Protein AF-A0A3A4VF21-F1 (afdb_monomer_lite)

Radius of gyration: 21.78 Å; chains: 1; bounding box: 36×57×65 Å

Sequence (143 aa):
MTIEDFKKLEIRIGRVVSAQKVENADKLLKLEVDFGPAKQDSEDESAKETPPRWPAESQDSSDGGGICANENNSRIIRQILSGIAQFYNPEDLIGKEFPFVVNLEPRIIRGLESQGMILAVNEGGKAVLLSPEKDVQEGSAIG

pLDDT: mean 82.76, std 21.87, range [31.73, 98.38]

Foldseek 3Di:
DDPVVVVVFWKFKWAFAFWDDDPPQQQKIKTKTWQFFDDPPPPDDPPPDDDDDDDDDDDDDDDDDDDDPPPPRDTDIFIAMDRQNVPDPRVVRHGFMFMKGQPDDWDQDPNDTHRIGTDFDQDPNHTHTDGDPDDDHRNDTDD

Structure (mmCIF, N/CA/C/O backbone):
data_AF-A0A3A4VF21-F1
#
_entry.id   AF-A0A3A4VF21-F1
#
loop_
_atom_site.group_PDB
_atom_site.id
_atom_site.type_symbol
_atom_site.label_atom_id
_atom_site.label_alt_id
_atom_site.label_comp_id
_atom_site.la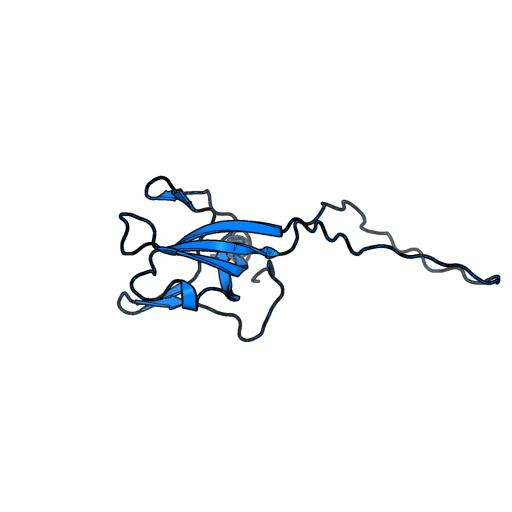bel_asym_id
_atom_site.label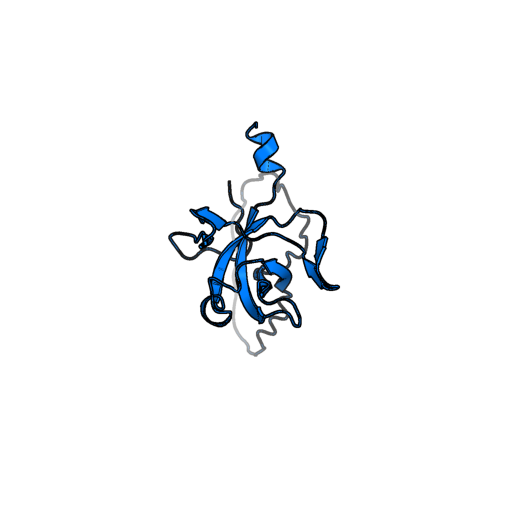_entity_id
_atom_site.label_seq_id
_atom_site.pdbx_PDB_ins_code
_atom_site.Cartn_x
_atom_site.Cartn_y
_atom_site.Cartn_z
_atom_site.occupancy
_atom_site.B_iso_or_equiv
_atom_site.auth_seq_id
_atom_site.auth_comp_id
_atom_site.auth_asym_id
_atom_site.auth_atom_id
_atom_site.pdbx_PDB_model_num
ATOM 1 N N . MET A 1 1 ? 18.142 16.344 -4.882 1.00 73.44 1 MET A N 1
ATOM 2 C CA . MET A 1 1 ? 17.740 14.973 -5.247 1.00 73.44 1 MET A CA 1
ATOM 3 C C . MET A 1 1 ? 18.018 14.810 -6.724 1.00 73.44 1 MET A C 1
ATOM 5 O O . MET A 1 1 ? 17.530 15.632 -7.495 1.00 73.44 1 MET A O 1
ATOM 9 N N . THR A 1 2 ? 18.855 13.853 -7.109 1.00 93.44 2 THR A N 1
ATOM 10 C CA . THR A 1 2 ? 19.072 13.522 -8.525 1.00 93.44 2 THR A CA 1
ATOM 11 C C . THR A 1 2 ? 18.094 12.428 -8.963 1.00 93.44 2 THR A C 1
ATOM 13 O O . THR A 1 2 ? 17.464 11.776 -8.129 1.00 93.44 2 THR A O 1
ATOM 16 N N . ILE A 1 3 ? 17.971 12.200 -10.273 1.00 90.69 3 ILE A N 1
ATOM 17 C CA . ILE A 1 3 ? 17.203 11.060 -10.806 1.00 90.69 3 ILE A CA 1
ATOM 18 C C . ILE A 1 3 ? 17.781 9.735 -10.283 1.00 90.69 3 ILE A C 1
ATOM 20 O O . ILE A 1 3 ? 17.040 8.797 -10.007 1.00 90.69 3 ILE A O 1
ATOM 24 N N . GLU A 1 4 ? 19.098 9.659 -10.095 1.00 90.38 4 GLU A N 1
ATOM 25 C CA . GLU A 1 4 ? 19.757 8.479 -9.530 1.00 90.38 4 GLU A CA 1
ATOM 26 C C . GLU A 1 4 ? 19.361 8.239 -8.072 1.00 90.38 4 GLU A C 1
ATOM 28 O O . GLU A 1 4 ? 19.141 7.096 -7.684 1.00 90.38 4 GLU A O 1
ATOM 33 N N . ASP A 1 5 ? 19.213 9.298 -7.273 1.00 91.62 5 ASP A N 1
ATOM 34 C CA . ASP A 1 5 ? 18.729 9.167 -5.897 1.00 91.62 5 ASP A CA 1
ATOM 35 C C . ASP A 1 5 ? 17.277 8.684 -5.845 1.00 91.62 5 ASP A C 1
ATOM 37 O O . ASP A 1 5 ? 16.936 7.886 -4.977 1.00 91.62 5 ASP A O 1
ATOM 41 N N . PHE A 1 6 ? 16.434 9.120 -6.787 1.00 91.56 6 PHE A N 1
ATOM 42 C CA . PHE A 1 6 ? 15.061 8.624 -6.899 1.00 91.56 6 PHE A CA 1
ATOM 43 C C . PHE A 1 6 ? 15.025 7.131 -7.249 1.00 91.56 6 PHE A C 1
ATOM 45 O O . PHE A 1 6 ? 14.303 6.377 -6.607 1.00 91.56 6 PHE A O 1
ATOM 52 N N . LYS A 1 7 ? 15.870 6.682 -8.186 1.00 89.00 7 LYS A N 1
ATOM 53 C CA . LYS A 1 7 ? 15.969 5.265 -8.582 1.00 89.00 7 LYS A CA 1
ATOM 54 C C . LYS A 1 7 ? 16.422 4.332 -7.457 1.00 89.00 7 LYS A C 1
ATOM 56 O O . LYS A 1 7 ? 16.154 3.138 -7.527 1.00 89.00 7 LYS A O 1
ATOM 61 N N . LYS A 1 8 ? 17.110 4.847 -6.431 1.00 92.00 8 LYS A N 1
ATOM 62 C CA . LYS A 1 8 ? 17.463 4.060 -5.237 1.00 92.00 8 LYS A CA 1
ATOM 63 C C . LYS A 1 8 ? 16.244 3.721 -4.385 1.00 92.00 8 LYS A C 1
ATOM 65 O O . LYS A 1 8 ? 16.345 2.820 -3.564 1.00 92.00 8 LYS A O 1
ATOM 70 N N . LEU A 1 9 ? 15.126 4.432 -4.525 1.00 93.44 9 LEU A N 1
ATOM 71 C CA . LEU A 1 9 ? 13.864 4.048 -3.904 1.00 93.44 9 LEU A CA 1
ATOM 72 C C . LEU A 1 9 ? 13.133 3.100 -4.850 1.00 93.44 9 LEU A C 1
ATOM 74 O O . LEU A 1 9 ? 12.745 3.477 -5.952 1.00 93.44 9 LEU A O 1
ATOM 78 N N . GLU A 1 10 ? 12.911 1.868 -4.407 1.00 94.81 10 GLU A N 1
ATOM 79 C CA . GLU A 1 10 ? 12.069 0.943 -5.151 1.00 94.81 10 GLU A CA 1
ATOM 80 C C . GLU A 1 10 ? 10.615 1.226 -4.809 1.00 94.81 10 GLU A C 1
ATOM 82 O O . GLU A 1 10 ? 10.125 0.828 -3.749 1.00 94.81 10 GLU A O 1
ATOM 87 N N . ILE A 1 11 ? 9.930 1.919 -5.713 1.00 97.00 11 ILE A N 1
ATOM 88 C CA . ILE A 1 11 ? 8.498 2.172 -5.608 1.00 97.00 11 ILE A CA 1
ATOM 89 C C . ILE A 1 11 ? 7.776 1.258 -6.596 1.00 97.00 11 ILE A C 1
ATOM 91 O O . ILE A 1 11 ? 8.078 1.264 -7.792 1.00 97.00 11 ILE A O 1
ATOM 95 N N . ARG A 1 12 ? 6.831 0.460 -6.096 1.00 97.00 12 ARG A N 1
ATOM 96 C CA . ARG A 1 12 ? 6.055 -0.499 -6.891 1.00 97.00 12 ARG A CA 1
ATOM 97 C C . ARG A 1 12 ? 4.567 -0.366 -6.626 1.00 97.00 12 ARG A C 1
ATOM 99 O O . ARG A 1 12 ? 4.164 -0.065 -5.503 1.00 97.00 12 ARG A O 1
ATOM 106 N N . ILE A 1 13 ? 3.755 -0.631 -7.643 1.00 98.06 13 ILE A N 1
ATOM 107 C CA . ILE A 1 13 ? 2.312 -0.786 -7.466 1.00 98.06 13 ILE A CA 1
ATOM 108 C C . ILE A 1 13 ? 2.035 -2.157 -6.855 1.00 98.06 13 ILE A C 1
ATOM 110 O O . ILE A 1 13 ? 2.565 -3.165 -7.318 1.00 98.06 13 ILE A O 1
ATOM 114 N N . GLY A 1 14 ? 1.233 -2.190 -5.798 1.00 97.75 14 GLY A N 1
ATOM 115 C CA . GLY A 1 14 ? 0.787 -3.421 -5.155 1.00 97.75 14 GLY A CA 1
ATOM 116 C C . GLY A 1 14 ? -0.724 -3.427 -4.983 1.00 97.75 14 GLY A C 1
ATOM 117 O O . GLY A 1 14 ? -1.337 -2.370 -4.804 1.00 97.75 14 GLY A O 1
ATOM 118 N N . ARG A 1 15 ? -1.318 -4.617 -5.018 1.00 98.12 15 ARG A N 1
ATOM 119 C CA . ARG A 1 15 ? -2.749 -4.819 -4.783 1.00 98.12 15 ARG A CA 1
ATOM 120 C C . ARG A 1 15 ? -2.978 -5.294 -3.357 1.00 98.12 15 ARG A C 1
ATOM 122 O O . ARG A 1 15 ? -2.351 -6.248 -2.906 1.00 98.12 15 ARG A O 1
ATOM 129 N N . VAL A 1 16 ? -3.877 -4.648 -2.625 1.00 98.25 16 VAL A N 1
ATOM 130 C CA . VAL A 1 16 ? -4.204 -5.069 -1.254 1.00 98.25 16 VAL A CA 1
ATOM 131 C C . VAL A 1 16 ? -5.083 -6.316 -1.310 1.00 98.25 16 VAL A C 1
ATOM 133 O O . VAL A 1 16 ? -6.185 -6.271 -1.851 1.00 98.25 16 VAL A O 1
ATOM 136 N N . VAL A 1 17 ? -4.622 -7.424 -0.732 1.00 98.12 17 VAL A N 1
ATOM 137 C CA . VAL A 1 17 ? -5.381 -8.688 -0.678 1.00 98.12 17 VAL A CA 1
ATOM 138 C C . VAL A 1 17 ? -6.083 -8.893 0.662 1.00 98.12 17 VAL A C 1
ATOM 140 O O . VAL A 1 17 ? -7.125 -9.538 0.721 1.00 98.12 17 VAL A O 1
ATOM 143 N N . SER A 1 18 ? -5.553 -8.302 1.733 1.00 98.00 18 SER A N 1
ATOM 144 C CA . SER A 1 18 ? -6.153 -8.326 3.067 1.00 98.00 18 SER A CA 1
ATOM 145 C C . SER A 1 18 ? -5.858 -7.018 3.790 1.00 98.00 18 SER A C 1
ATOM 147 O O . SER A 1 18 ? -4.770 -6.454 3.664 1.00 98.00 18 SER A O 1
ATOM 149 N N . ALA A 1 19 ? -6.831 -6.529 4.552 1.00 98.12 19 ALA A N 1
ATOM 150 C CA . ALA A 1 19 ? -6.688 -5.337 5.369 1.00 98.12 19 ALA A CA 1
ATOM 151 C C . ALA A 1 19 ? -7.424 -5.533 6.695 1.00 98.12 19 ALA A C 1
ATOM 153 O O . ALA A 1 19 ? -8.586 -5.941 6.719 1.00 98.12 19 ALA A O 1
ATOM 154 N N . GLN A 1 20 ? -6.758 -5.232 7.809 1.00 97.56 20 GLN A N 1
ATOM 155 C CA . GLN A 1 20 ? -7.300 -5.412 9.157 1.00 97.56 20 GLN A CA 1
ATOM 156 C C . GLN A 1 20 ? -6.853 -4.273 10.075 1.00 97.56 20 GLN A C 1
ATOM 158 O O . GLN A 1 20 ? -5.752 -3.741 9.931 1.00 97.56 20 GLN A O 1
ATOM 163 N N . LYS A 1 21 ? -7.691 -3.886 11.042 1.00 96.94 21 LYS A N 1
ATOM 164 C CA . LYS A 1 21 ? -7.268 -2.971 12.113 1.00 96.94 21 LYS A CA 1
ATOM 165 C C . LYS A 1 21 ? -6.333 -3.713 13.062 1.00 96.94 21 LYS A C 1
ATOM 167 O O . LYS A 1 21 ? -6.580 -4.870 13.387 1.00 96.94 21 LYS A O 1
ATOM 172 N N . VAL A 1 22 ? -5.268 -3.053 13.503 1.00 94.81 22 VAL A N 1
ATOM 173 C CA . VAL A 1 22 ? -4.332 -3.649 14.462 1.00 94.81 22 VAL A CA 1
ATOM 174 C C . VAL A 1 22 ? -4.891 -3.521 15.875 1.00 94.81 22 VAL A C 1
ATOM 176 O O . VAL A 1 22 ? -5.295 -2.437 16.303 1.00 94.81 22 VAL A O 1
ATOM 179 N N . GLU A 1 23 ? -4.885 -4.626 16.619 1.00 90.25 23 GLU A N 1
ATOM 180 C CA . GLU A 1 23 ? -5.307 -4.638 18.017 1.00 90.25 23 GLU A CA 1
ATOM 181 C C . GLU A 1 23 ? -4.456 -3.670 18.849 1.00 90.25 23 GLU A C 1
ATOM 183 O O . GLU A 1 23 ? -3.232 -3.601 18.716 1.00 90.25 23 GLU A O 1
ATOM 188 N N . ASN A 1 24 ? -5.106 -2.909 19.730 1.00 87.56 24 ASN A N 1
ATOM 189 C CA . ASN A 1 24 ? -4.465 -1.904 20.583 1.00 87.56 24 ASN A CA 1
ATOM 190 C C . ASN A 1 24 ? -3.804 -0.728 19.825 1.00 87.56 24 ASN A C 1
ATOM 192 O O . ASN A 1 24 ? -2.982 -0.015 20.411 1.00 87.56 24 ASN A O 1
ATOM 196 N N . ALA A 1 25 ? -4.127 -0.503 18.545 1.00 92.94 25 ALA A N 1
ATOM 197 C CA . ALA A 1 25 ? -3.630 0.630 17.763 1.00 92.94 25 ALA A CA 1
ATOM 198 C C . ALA A 1 25 ? -4.706 1.202 16.819 1.00 92.94 25 ALA A C 1
ATOM 200 O O . ALA A 1 25 ? -4.727 0.910 15.626 1.00 92.94 25 ALA A O 1
ATOM 201 N N . ASP A 1 26 ? -5.543 2.108 17.334 1.00 91.06 26 ASP A N 1
ATOM 202 C CA . ASP A 1 26 ? -6.748 2.626 16.649 1.00 91.06 26 ASP A CA 1
ATOM 203 C C . ASP A 1 26 ? -6.492 3.313 15.298 1.00 91.06 26 ASP A C 1
ATOM 205 O O . ASP A 1 26 ? -7.396 3.453 14.477 1.00 91.06 26 ASP A O 1
ATOM 209 N N . LYS A 1 27 ? -5.255 3.765 15.067 1.00 94.69 27 LYS A N 1
ATOM 210 C CA . LYS A 1 27 ? -4.846 4.477 13.848 1.00 94.69 27 LYS A CA 1
ATOM 211 C C . LYS A 1 27 ? -4.163 3.577 12.821 1.00 94.69 27 LYS A C 1
ATOM 213 O O . LYS A 1 27 ? -3.888 4.049 11.720 1.00 94.69 27 LYS A O 1
ATOM 218 N N . LEU A 1 28 ? -3.866 2.324 13.159 1.00 96.62 28 LEU A N 1
ATOM 219 C CA . LEU A 1 28 ? -3.008 1.456 12.361 1.00 96.62 28 LEU A CA 1
ATOM 220 C C . LEU A 1 28 ? -3.823 0.377 11.638 1.00 96.62 28 LEU A C 1
ATOM 222 O O . LEU A 1 28 ? -4.580 -0.373 12.255 1.00 96.62 28 LEU A O 1
ATOM 226 N N . LEU A 1 29 ? -3.630 0.286 10.326 1.00 97.56 29 LEU A N 1
ATOM 227 C CA . LEU A 1 29 ? -4.064 -0.844 9.515 1.00 97.56 29 LEU A CA 1
ATOM 228 C C . LEU A 1 29 ? -2.879 -1.761 9.242 1.00 97.56 29 LEU A C 1
ATOM 230 O O . LEU A 1 29 ? -1.788 -1.286 8.927 1.00 97.56 29 LEU A O 1
ATOM 234 N N . LYS A 1 30 ? -3.122 -3.065 9.324 1.00 98.06 30 LYS A N 1
ATOM 235 C CA . LYS A 1 30 ? -2.271 -4.116 8.783 1.00 98.06 30 LYS A CA 1
ATOM 236 C C . LYS A 1 30 ? -2.796 -4.481 7.402 1.00 98.06 30 LYS A C 1
ATOM 238 O O . LYS A 1 30 ? -3.946 -4.892 7.274 1.00 98.06 30 LYS A O 1
ATOM 243 N N . LEU A 1 31 ? -1.950 -4.316 6.396 1.00 98.38 31 LEU A N 1
ATOM 244 C CA . LEU A 1 31 ? -2.222 -4.654 5.007 1.00 98.38 31 LEU A CA 1
ATOM 245 C C . LEU A 1 31 ? -1.358 -5.848 4.607 1.00 98.38 31 LEU A C 1
ATOM 247 O O . LEU A 1 31 ? -0.173 -5.889 4.941 1.00 98.38 31 LEU A O 1
ATOM 251 N N . GLU A 1 32 ? -1.937 -6.779 3.864 1.00 98.19 32 GLU A N 1
ATOM 252 C CA . GLU A 1 32 ? -1.197 -7.756 3.069 1.00 98.19 32 GLU A CA 1
ATOM 253 C C . GLU A 1 32 ? -1.321 -7.339 1.609 1.00 98.19 32 GLU A C 1
ATOM 255 O O . GLU A 1 32 ? -2.430 -7.145 1.099 1.00 98.19 32 GLU A O 1
ATOM 260 N N . VAL A 1 33 ? -0.178 -7.131 0.964 1.00 98.38 33 VAL A N 1
ATOM 261 C CA . VAL A 1 33 ? -0.100 -6.534 -0.370 1.00 98.38 33 VAL A CA 1
ATOM 262 C C . VAL A 1 33 ? 0.599 -7.493 -1.317 1.00 98.38 33 VAL A C 1
ATOM 264 O O . VAL A 1 33 ? 1.709 -7.940 -1.027 1.00 98.38 33 VAL A O 1
ATOM 267 N N . ASP A 1 34 ? -0.059 -7.782 -2.434 1.00 97.50 34 ASP A N 1
ATOM 268 C CA . ASP A 1 34 ? 0.432 -8.600 -3.535 1.00 97.50 34 ASP A CA 1
ATOM 269 C C . ASP A 1 34 ? 1.209 -7.737 -4.534 1.00 97.50 34 ASP A C 1
ATOM 271 O O . ASP A 1 34 ? 0.702 -6.737 -5.051 1.00 97.50 34 ASP A O 1
ATOM 275 N N . PHE A 1 35 ? 2.455 -8.130 -4.785 1.00 96.50 35 PHE A N 1
ATOM 276 C CA . PHE A 1 35 ? 3.349 -7.525 -5.773 1.00 96.50 35 PHE A CA 1
ATOM 277 C C . PHE A 1 35 ? 3.576 -8.435 -6.987 1.00 96.50 35 PHE A C 1
ATOM 279 O O . PHE A 1 35 ? 4.566 -8.274 -7.703 1.00 96.50 35 PHE A O 1
ATOM 286 N N . GLY A 1 36 ? 2.670 -9.383 -7.218 1.00 94.31 36 GLY A N 1
ATOM 287 C CA . GLY A 1 36 ? 2.676 -10.273 -8.365 1.00 94.31 36 GLY A CA 1
ATOM 288 C C . GLY A 1 36 ? 3.465 -11.564 -8.123 1.00 94.31 36 GLY A C 1
ATOM 289 O O . GLY A 1 36 ? 3.844 -11.885 -6.991 1.00 94.31 36 GLY A O 1
ATOM 290 N N . PRO A 1 37 ? 3.697 -12.352 -9.185 1.00 91.75 37 PRO A N 1
ATOM 291 C CA . PRO A 1 37 ? 4.421 -13.613 -9.085 1.00 91.75 37 PRO A CA 1
ATOM 292 C C . PRO A 1 37 ? 5.869 -13.393 -8.640 1.00 91.75 37 PRO A C 1
ATOM 294 O O . PRO A 1 37 ? 6.546 -12.469 -9.103 1.00 91.75 37 PRO A O 1
ATOM 297 N N . ALA A 1 38 ? 6.367 -14.271 -7.769 1.00 82.88 38 ALA A N 1
ATOM 298 C CA . ALA A 1 38 ? 7.790 -14.361 -7.498 1.00 82.88 38 ALA A CA 1
ATOM 299 C C . ALA A 1 38 ? 8.480 -14.765 -8.800 1.00 82.88 38 ALA A C 1
ATOM 301 O O . ALA A 1 38 ? 8.248 -15.857 -9.317 1.00 82.88 38 ALA A O 1
ATOM 302 N N . LYS A 1 39 ? 9.298 -13.869 -9.362 1.00 71.19 39 LYS A N 1
ATOM 303 C CA . LYS A 1 39 ? 10.173 -14.240 -10.470 1.00 71.19 39 LYS A CA 1
ATOM 304 C C . LYS A 1 39 ? 11.030 -15.407 -9.975 1.00 71.19 39 LYS A C 1
ATOM 306 O O . LYS A 1 39 ? 11.786 -15.242 -9.024 1.00 71.19 39 LYS A O 1
ATOM 311 N N . GLN A 1 40 ? 10.879 -16.586 -10.579 1.00 51.41 40 GLN A N 1
ATOM 312 C CA . GLN A 1 40 ? 12.001 -17.513 -10.636 1.00 51.41 40 GLN A CA 1
ATOM 313 C C . GLN A 1 40 ? 13.080 -16.738 -11.377 1.00 51.41 40 GLN A C 1
ATOM 315 O O . GLN A 1 40 ? 12.830 -16.295 -12.499 1.00 51.41 40 GLN A O 1
ATOM 320 N N . ASP A 1 41 ? 14.200 -16.471 -10.714 1.00 51.50 41 ASP A N 1
ATOM 321 C CA . ASP A 1 41 ? 15.356 -15.844 -11.335 1.00 51.50 41 ASP A CA 1
ATOM 322 C C . ASP A 1 41 ? 15.831 -16.756 -12.472 1.00 51.50 41 ASP A C 1
ATOM 324 O O . ASP A 1 41 ? 16.661 -17.641 -12.290 1.00 51.50 41 ASP A O 1
ATOM 328 N N . SER A 1 42 ? 15.248 -16.585 -13.657 1.00 43.41 42 SER A N 1
ATOM 329 C CA . SER A 1 42 ? 15.862 -17.004 -14.900 1.00 43.41 42 SER A CA 1
ATOM 330 C C . SER A 1 42 ? 16.980 -16.001 -15.162 1.00 43.41 42 SER A C 1
ATOM 332 O O . SER A 1 42 ? 16.784 -14.965 -15.803 1.00 43.41 42 SER A O 1
ATOM 334 N N . GLU A 1 43 ? 18.147 -16.280 -14.592 1.00 53.66 43 GLU A N 1
ATOM 335 C CA . GLU A 1 43 ? 19.385 -16.025 -15.316 1.00 53.66 43 GLU A CA 1
ATOM 336 C C . GLU A 1 43 ? 19.241 -16.698 -16.689 1.00 53.66 43 GLU A C 1
ATOM 338 O O . GLU A 1 43 ? 19.085 -17.910 -16.739 1.00 53.66 43 GLU A O 1
ATOM 343 N N . ASP A 1 44 ? 19.142 -15.889 -17.749 1.00 40.91 44 ASP A N 1
ATOM 344 C CA . ASP A 1 44 ? 19.423 -16.167 -19.175 1.00 40.91 44 ASP A CA 1
ATOM 345 C C . ASP A 1 44 ? 18.541 -15.230 -20.026 1.00 40.91 44 ASP A C 1
ATOM 347 O O . ASP A 1 44 ? 17.349 -15.086 -19.789 1.00 40.91 44 ASP A O 1
ATOM 351 N N . GLU A 1 45 ? 18.993 -14.505 -21.042 1.00 44.62 45 GLU A N 1
ATOM 352 C CA . GLU A 1 45 ? 20.287 -14.390 -21.694 1.00 44.62 45 GLU A CA 1
ATOM 353 C C . GLU A 1 45 ? 20.256 -13.036 -22.422 1.00 44.62 45 GLU A C 1
ATOM 355 O O . GLU A 1 45 ? 19.286 -12.701 -23.110 1.00 44.62 45 GLU A O 1
ATOM 360 N N . SER A 1 46 ? 21.348 -12.275 -22.356 1.00 38.53 46 SER A N 1
ATOM 361 C CA . SER A 1 46 ? 21.718 -11.373 -23.448 1.00 38.53 46 SER A CA 1
ATOM 362 C C . SER A 1 46 ? 22.089 -12.261 -24.639 1.00 38.53 46 SER A C 1
ATOM 364 O O . SER A 1 46 ? 23.264 -12.524 -24.900 1.00 38.53 46 SER A O 1
ATOM 366 N N . ALA A 1 47 ? 21.067 -12.821 -25.292 1.00 49.88 47 ALA A N 1
ATOM 367 C CA . ALA A 1 47 ? 21.208 -13.630 -26.484 1.00 49.88 47 ALA A CA 1
ATOM 368 C C . ALA A 1 47 ? 21.741 -12.714 -27.585 1.00 49.88 47 ALA A C 1
ATOM 370 O O . ALA A 1 47 ? 21.036 -11.872 -28.144 1.00 49.88 47 ALA A O 1
ATOM 371 N N . LYS A 1 48 ? 23.038 -12.872 -27.844 1.00 46.16 48 LYS A N 1
ATOM 372 C CA . LYS A 1 48 ? 23.728 -12.351 -29.015 1.00 46.16 48 LYS A CA 1
ATOM 373 C C . LYS A 1 48 ? 22.927 -12.719 -30.259 1.00 46.16 48 LYS A C 1
ATOM 375 O O . LYS A 1 48 ? 22.639 -13.887 -30.510 1.00 46.16 48 LYS A O 1
ATOM 380 N N . GLU A 1 49 ? 22.618 -11.704 -31.048 1.00 43.09 49 GLU A N 1
ATOM 381 C CA . GLU A 1 49 ? 22.083 -11.835 -32.393 1.00 43.09 49 GLU A CA 1
ATOM 382 C C . GLU A 1 49 ? 22.881 -12.873 -33.198 1.00 43.09 49 GLU A C 1
ATOM 384 O O . GLU A 1 49 ? 24.088 -12.736 -33.396 1.00 43.09 49 GLU A O 1
ATOM 389 N N . THR A 1 50 ? 22.207 -13.900 -33.716 1.00 37.12 50 THR A N 1
ATOM 390 C CA . THR A 1 50 ? 22.647 -14.550 -34.957 1.00 37.12 50 THR A CA 1
ATOM 391 C C . THR A 1 50 ? 21.419 -14.782 -35.852 1.00 37.12 50 THR A C 1
ATOM 393 O O . THR A 1 50 ? 20.440 -15.362 -35.382 1.00 37.12 50 THR A O 1
ATOM 396 N N . PRO A 1 51 ? 21.412 -14.294 -37.109 1.00 47.19 51 PRO A N 1
ATOM 397 C CA . PRO A 1 51 ? 20.244 -14.339 -37.997 1.00 47.19 51 PRO A CA 1
ATOM 398 C C . PRO A 1 51 ? 19.969 -15.750 -38.576 1.00 47.19 51 PRO A C 1
ATOM 400 O O . PRO A 1 51 ? 20.800 -16.651 -38.441 1.00 47.19 51 PRO A O 1
ATOM 403 N N . PRO A 1 52 ? 18.792 -15.969 -39.203 1.00 52.78 52 PRO A N 1
ATOM 404 C CA . PRO A 1 52 ? 18.109 -17.261 -39.241 1.00 52.78 52 PRO A CA 1
ATOM 405 C C . PRO A 1 52 ? 18.549 -18.153 -40.407 1.00 52.78 52 PRO A C 1
ATOM 407 O O . PRO A 1 52 ? 18.982 -17.670 -41.454 1.00 52.78 52 PRO A O 1
ATOM 410 N N . ARG A 1 53 ? 18.327 -19.469 -40.277 1.00 36.72 53 ARG A N 1
ATOM 411 C CA . ARG A 1 53 ? 18.414 -20.414 -41.401 1.00 36.72 53 ARG A CA 1
ATOM 412 C C . ARG A 1 53 ? 17.183 -21.332 -41.445 1.00 36.72 53 ARG A C 1
ATOM 414 O O . ARG A 1 53 ? 17.044 -22.241 -40.641 1.00 36.72 53 ARG A O 1
ATOM 421 N N . TRP A 1 54 ? 16.291 -21.046 -42.391 1.00 40.84 54 TRP A N 1
ATOM 422 C CA . TRP A 1 54 ? 15.198 -21.900 -42.907 1.00 40.84 54 TRP A CA 1
ATOM 423 C C . TRP A 1 54 ? 15.731 -22.771 -44.081 1.00 40.84 54 TRP A C 1
ATOM 425 O O . TRP A 1 54 ? 16.816 -22.400 -44.556 1.00 40.84 54 TRP A O 1
ATOM 435 N N . PRO A 1 55 ? 15.057 -23.812 -44.665 1.00 54.94 55 PRO A N 1
ATOM 436 C CA . PRO A 1 55 ? 13.778 -24.547 -44.398 1.00 54.94 55 PRO A CA 1
ATOM 437 C C . PRO A 1 55 ? 13.962 -26.005 -43.885 1.00 54.94 55 PRO A C 1
ATOM 439 O O . PRO A 1 55 ? 15.020 -26.577 -44.108 1.00 54.94 55 PRO A O 1
ATOM 442 N N . ALA A 1 56 ? 13.049 -26.606 -43.100 1.00 44.59 56 ALA A N 1
ATOM 443 C CA . ALA A 1 56 ? 11.753 -27.279 -43.392 1.00 44.59 56 ALA A CA 1
ATOM 444 C C . ALA A 1 56 ? 11.862 -28.813 -43.531 1.00 44.59 56 ALA A C 1
ATOM 446 O O . ALA A 1 56 ? 12.617 -29.271 -44.371 1.00 44.59 56 ALA A O 1
ATOM 447 N N . GLU A 1 57 ? 11.054 -29.569 -42.771 1.00 37.34 57 GLU A N 1
ATOM 448 C CA . GLU A 1 57 ? 10.354 -30.788 -43.219 1.00 37.34 57 GLU A CA 1
ATOM 449 C C . GLU A 1 57 ? 9.307 -31.258 -42.183 1.00 37.34 57 GLU A C 1
ATOM 451 O O . GLU A 1 57 ? 9.341 -30.891 -41.012 1.00 37.34 57 GLU A O 1
ATOM 456 N N . SER A 1 58 ? 8.316 -31.980 -42.697 1.00 49.16 58 SER A N 1
ATOM 457 C CA . SER A 1 58 ? 6.933 -32.168 -42.237 1.00 49.16 58 SER A CA 1
ATOM 458 C C . SER A 1 58 ? 6.636 -33.513 -41.555 1.00 49.16 58 SER A C 1
ATOM 460 O O . SER A 1 58 ? 7.359 -34.465 -41.816 1.00 49.16 58 SER A O 1
ATOM 462 N N . GLN A 1 59 ? 5.474 -33.577 -40.867 1.00 36.78 59 GLN A N 1
ATOM 463 C CA . GLN A 1 59 ? 4.588 -34.728 -40.514 1.00 36.78 59 GLN A CA 1
ATOM 464 C C . GLN A 1 59 ? 4.399 -34.886 -38.995 1.00 36.78 59 GLN A C 1
ATOM 466 O O . GLN A 1 59 ? 5.306 -34.570 -38.239 1.00 36.78 59 GLN A O 1
ATOM 471 N N . ASP A 1 60 ? 3.328 -35.449 -38.437 1.00 41.09 60 ASP A N 1
ATOM 472 C CA . ASP A 1 60 ? 1.897 -35.625 -38.733 1.00 41.09 60 ASP A CA 1
ATOM 473 C C . ASP A 1 60 ? 1.317 -36.260 -37.436 1.00 41.09 60 ASP A C 1
ATOM 475 O O . ASP A 1 60 ? 1.998 -37.054 -36.795 1.00 41.09 60 ASP A O 1
ATOM 479 N N . SER A 1 61 ? 0.079 -35.910 -37.081 1.00 41.62 61 SER A N 1
ATOM 480 C CA . SER A 1 61 ? -0.911 -36.704 -36.323 1.00 41.62 61 SER A CA 1
ATOM 481 C C . SER A 1 61 ? -0.712 -37.185 -34.855 1.00 41.62 61 SER A C 1
ATOM 483 O O . SER A 1 61 ? 0.127 -38.017 -34.529 1.00 41.62 61 SER A O 1
ATOM 485 N N . SER A 1 62 ? -1.747 -36.835 -34.064 1.00 41.38 62 SER A N 1
ATOM 486 C CA . SER A 1 62 ? -2.523 -37.641 -33.080 1.00 41.38 62 SER A CA 1
ATOM 487 C C . SER A 1 62 ? -2.087 -37.848 -31.612 1.00 41.38 62 SER A C 1
ATOM 489 O O . SER A 1 62 ? -0.916 -37.966 -31.284 1.00 41.38 62 SER A O 1
ATOM 491 N N . ASP A 1 63 ? -3.144 -37.951 -30.782 1.00 37.28 63 ASP A N 1
ATOM 492 C CA . ASP A 1 63 ? -3.249 -38.222 -29.332 1.00 37.28 63 ASP A CA 1
ATOM 493 C C . ASP A 1 63 ? -2.849 -37.059 -28.401 1.00 37.28 63 ASP A C 1
ATOM 495 O O . ASP A 1 63 ? -1.837 -36.406 -28.591 1.00 37.28 63 ASP A O 1
ATOM 499 N N . GLY A 1 64 ? -3.607 -36.638 -27.384 1.00 39.53 64 GLY A N 1
ATOM 500 C CA . GLY A 1 64 ? -4.576 -37.325 -26.529 1.00 39.53 64 GLY A CA 1
ATOM 501 C C . GLY A 1 64 ? -4.120 -37.140 -25.068 1.00 39.53 64 GLY A C 1
ATOM 502 O O . GLY A 1 64 ? -3.003 -37.514 -24.736 1.00 39.53 64 GLY A O 1
ATOM 503 N N . GLY A 1 65 ? -4.964 -36.569 -24.193 1.00 31.73 65 GLY A N 1
ATOM 504 C CA . GLY A 1 65 ? -4.661 -36.306 -22.766 1.00 31.73 65 GLY A CA 1
ATOM 505 C C . GLY A 1 65 ? -4.131 -34.881 -22.532 1.00 31.73 65 GLY A C 1
ATOM 506 O O . GLY A 1 65 ? -3.198 -34.448 -23.185 1.00 31.73 65 GLY A O 1
ATOM 507 N N . GLY A 1 66 ? -4.727 -34.013 -21.713 1.00 36.12 66 GLY A N 1
ATOM 508 C CA . GLY A 1 66 ? -5.211 -34.228 -20.357 1.00 36.12 66 GLY A CA 1
ATOM 509 C C . GLY A 1 66 ? -4.086 -33.899 -19.380 1.00 36.12 66 GLY A C 1
ATOM 510 O O . GLY A 1 66 ? -3.264 -34.771 -19.175 1.00 36.12 66 GLY A O 1
ATOM 511 N N . ILE A 1 67 ? -4.052 -32.679 -18.820 1.00 42.03 67 ILE A N 1
ATOM 512 C CA . ILE A 1 67 ? -3.794 -32.364 -17.397 1.00 42.03 67 ILE A CA 1
ATOM 513 C C . ILE A 1 67 ? -3.765 -30.840 -17.150 1.00 42.03 67 ILE A C 1
ATOM 515 O O . ILE A 1 67 ? -3.045 -30.092 -17.796 1.00 42.03 67 ILE A O 1
ATOM 519 N N . CYS A 1 68 ? -4.583 -30.430 -16.179 1.00 42.22 68 CYS A N 1
ATOM 520 C CA . CYS A 1 68 ? -4.241 -29.593 -15.025 1.00 42.22 68 CYS A CA 1
ATOM 521 C C . CYS A 1 68 ? -3.313 -28.381 -15.235 1.00 42.22 68 CYS A C 1
ATOM 523 O O . CYS A 1 68 ? -2.095 -28.524 -15.208 1.00 42.22 68 CYS A O 1
ATOM 525 N N . ALA A 1 69 ? -3.877 -27.169 -15.214 1.00 39.28 69 ALA A N 1
ATOM 526 C CA . ALA A 1 69 ? -3.132 -26.014 -14.715 1.00 39.28 69 ALA A CA 1
ATOM 527 C C . ALA A 1 69 ? -3.087 -26.098 -13.179 1.00 39.28 69 ALA A C 1
ATOM 529 O O . ALA A 1 69 ? -4.002 -25.671 -12.477 1.00 39.28 69 ALA A O 1
ATOM 530 N N . ASN A 1 70 ? -2.046 -26.733 -12.649 1.00 52.16 70 ASN A N 1
ATOM 531 C CA . ASN A 1 70 ? -1.638 -26.608 -11.255 1.00 52.16 70 ASN A CA 1
ATOM 532 C C . ASN A 1 70 ? -0.717 -25.387 -11.122 1.00 52.16 70 ASN A C 1
ATOM 534 O O . ASN A 1 70 ? 0.496 -25.513 -10.981 1.00 52.16 70 ASN A O 1
ATOM 538 N N . GLU A 1 71 ? -1.288 -24.185 -11.165 1.00 55.12 71 GLU A N 1
ATOM 539 C CA . GLU A 1 71 ? -0.530 -22.953 -10.935 1.00 55.12 71 GLU A CA 1
ATOM 540 C C . GLU A 1 71 ? -0.218 -22.783 -9.444 1.00 55.12 71 GLU A C 1
ATOM 542 O O . GLU A 1 71 ? -0.818 -21.978 -8.733 1.00 55.12 71 GLU A O 1
ATOM 547 N N . ASN A 1 72 ? 0.785 -23.518 -8.964 1.00 57.91 72 ASN A N 1
ATOM 548 C CA . ASN A 1 72 ? 1.542 -23.139 -7.772 1.00 57.91 72 ASN A CA 1
ATOM 549 C C . ASN A 1 72 ? 2.419 -21.921 -8.110 1.00 57.91 72 ASN A C 1
ATOM 551 O O . ASN A 1 72 ? 3.646 -21.994 -8.107 1.00 57.91 72 ASN A O 1
ATOM 555 N N . ASN A 1 73 ? 1.782 -20.802 -8.452 1.00 65.06 73 ASN A N 1
ATOM 556 C CA . ASN A 1 73 ? 2.458 -19.537 -8.676 1.00 65.06 73 ASN A CA 1
ATOM 557 C C . ASN A 1 73 ? 2.612 -18.832 -7.323 1.00 65.06 73 ASN A C 1
ATOM 559 O O . ASN A 1 73 ? 1.661 -18.245 -6.800 1.00 65.06 73 ASN A O 1
ATOM 563 N N . SER A 1 74 ? 3.792 -18.952 -6.714 1.00 83.94 74 SER A N 1
ATOM 564 C CA . SER A 1 74 ? 4.087 -18.304 -5.435 1.00 83.94 74 SER A CA 1
ATOM 565 C C . SER A 1 74 ? 4.082 -16.787 -5.627 1.00 83.94 74 SER A C 1
ATOM 567 O O . SER A 1 74 ? 4.921 -16.252 -6.347 1.00 83.94 74 SER A O 1
ATOM 569 N N . ARG A 1 75 ? 3.140 -16.078 -5.001 1.00 90.69 75 ARG A N 1
ATOM 570 C CA . ARG A 1 75 ? 3.042 -14.612 -5.089 1.00 90.69 75 ARG A CA 1
ATOM 571 C C . ARG A 1 75 ? 3.858 -13.914 -4.008 1.00 90.69 75 ARG A C 1
ATOM 573 O O . ARG A 1 75 ? 4.009 -14.436 -2.903 1.00 90.69 75 ARG A O 1
ATOM 580 N N . ILE A 1 76 ? 4.375 -12.726 -4.315 1.00 94.88 76 ILE A N 1
ATOM 581 C CA . ILE A 1 76 ? 5.127 -11.895 -3.369 1.00 94.88 76 ILE A CA 1
ATOM 582 C C . ILE A 1 76 ? 4.130 -11.105 -2.522 1.00 94.88 76 ILE A C 1
ATOM 584 O O . ILE A 1 76 ? 3.710 -10.011 -2.899 1.00 94.88 76 ILE A O 1
ATOM 588 N N . ILE A 1 77 ? 3.783 -11.653 -1.358 1.00 96.50 77 ILE A N 1
ATOM 589 C CA . ILE A 1 77 ? 2.943 -10.975 -0.368 1.00 96.50 77 ILE A CA 1
ATOM 590 C C . ILE A 1 77 ? 3.824 -10.308 0.688 1.00 96.50 77 ILE A C 1
ATOM 592 O O . ILE A 1 77 ? 4.714 -10.946 1.250 1.00 96.50 77 ILE A O 1
ATOM 596 N N . ARG A 1 78 ? 3.571 -9.030 0.986 1.00 96.75 78 ARG A N 1
ATOM 597 C CA . ARG A 1 78 ? 4.262 -8.299 2.062 1.00 96.75 78 ARG A CA 1
ATOM 598 C C . ARG A 1 78 ? 3.286 -7.727 3.074 1.00 96.75 78 ARG A C 1
ATOM 600 O O . ARG A 1 78 ? 2.232 -7.210 2.700 1.00 96.75 78 ARG A O 1
ATOM 607 N N . GLN A 1 79 ? 3.680 -7.759 4.347 1.00 97.75 79 GLN A N 1
ATOM 608 C CA . GLN A 1 79 ? 2.954 -7.083 5.421 1.00 97.75 79 GLN A CA 1
ATOM 609 C C . GLN A 1 79 ? 3.365 -5.608 5.481 1.00 97.75 79 GLN A C 1
ATOM 611 O O . GLN A 1 79 ? 4.544 -5.285 5.638 1.00 97.75 79 GLN A O 1
ATOM 616 N N . ILE A 1 80 ? 2.393 -4.702 5.394 1.00 97.88 80 ILE A N 1
ATOM 617 C CA . ILE A 1 80 ? 2.617 -3.255 5.466 1.00 97.88 80 ILE A CA 1
ATOM 618 C C . ILE A 1 80 ? 1.681 -2.660 6.510 1.00 97.88 80 ILE A C 1
ATOM 620 O O . ILE A 1 80 ? 0.468 -2.862 6.471 1.00 97.88 80 ILE A O 1
ATOM 624 N N . LEU A 1 81 ? 2.245 -1.912 7.455 1.00 97.56 81 LEU A N 1
ATOM 625 C CA . LEU A 1 81 ? 1.486 -1.229 8.494 1.00 97.56 81 LEU A CA 1
ATOM 626 C C . LEU A 1 81 ? 1.334 0.245 8.126 1.00 97.56 81 LEU A C 1
ATOM 628 O O . LEU A 1 81 ? 2.323 0.922 7.844 1.00 97.56 81 LEU A O 1
ATOM 632 N N . SER A 1 82 ? 0.104 0.757 8.145 1.00 96.50 82 SER A N 1
ATOM 633 C CA . SER A 1 82 ? -0.181 2.133 7.733 1.00 96.50 82 SER A CA 1
ATOM 634 C C . SER A 1 82 ? -1.082 2.872 8.715 1.00 96.50 82 SER A C 1
ATOM 636 O O . SER A 1 82 ? -2.116 2.363 9.145 1.00 96.50 82 SER A O 1
ATOM 638 N N . GLY A 1 83 ? -0.693 4.099 9.066 1.00 96.00 83 GLY A N 1
ATOM 639 C CA . GLY A 1 83 ? -1.368 4.971 10.035 1.00 96.00 83 GLY A CA 1
ATOM 640 C C . GLY A 1 83 ? -2.646 5.642 9.514 1.00 96.00 83 GLY A C 1
ATOM 641 O O . GLY A 1 83 ? -2.868 6.819 9.791 1.00 96.00 83 GLY A O 1
ATOM 642 N N . ILE A 1 84 ? -3.446 4.937 8.713 1.00 96.31 84 ILE A N 1
ATOM 643 C CA . ILE A 1 84 ? -4.575 5.495 7.950 1.00 96.31 84 ILE A CA 1
ATOM 644 C C . ILE A 1 84 ? -5.950 4.978 8.405 1.00 96.31 84 ILE A C 1
ATOM 646 O O . ILE A 1 84 ? -6.959 5.314 7.788 1.00 96.31 84 ILE A O 1
ATOM 650 N N . ALA A 1 85 ? -6.022 4.207 9.497 1.00 96.12 85 ALA A N 1
ATOM 651 C CA . ALA A 1 85 ? -7.265 3.561 9.951 1.00 96.12 85 ALA A CA 1
ATOM 652 C C . ALA A 1 85 ? -8.375 4.546 10.361 1.00 96.12 85 ALA A C 1
ATOM 654 O O . ALA A 1 85 ? -9.546 4.184 10.409 1.00 96.12 85 ALA A O 1
ATOM 655 N N . GLN A 1 86 ? -8.007 5.795 10.660 1.00 95.44 86 GLN A N 1
ATOM 656 C CA . GLN A 1 86 ? -8.944 6.874 10.981 1.00 95.44 86 GLN A CA 1
ATOM 657 C C . GLN A 1 86 ? -9.583 7.517 9.733 1.00 95.44 86 GLN A C 1
ATOM 659 O O . GLN A 1 86 ? -10.497 8.325 9.870 1.00 95.44 86 GLN A O 1
ATOM 664 N N . PHE A 1 87 ? -9.099 7.184 8.530 1.00 96.12 87 PHE A N 1
ATOM 665 C CA . PHE A 1 87 ? -9.552 7.772 7.262 1.00 96.12 87 PHE A CA 1
ATOM 666 C C . PHE A 1 87 ? -10.163 6.760 6.293 1.00 96.12 87 PHE A C 1
ATOM 668 O O . PHE A 1 87 ? -10.939 7.159 5.429 1.00 96.12 87 PHE A O 1
ATOM 675 N N . TYR A 1 88 ? -9.813 5.480 6.427 1.00 97.25 88 TYR A N 1
ATOM 676 C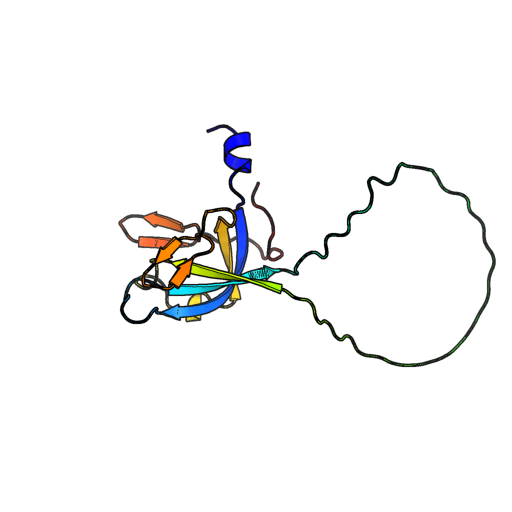 CA . TYR A 1 88 ? -10.238 4.417 5.521 1.00 97.25 88 TYR A CA 1
ATOM 677 C C . TYR A 1 88 ? -10.684 3.190 6.307 1.00 97.25 88 TYR A C 1
ATOM 679 O O . TYR A 1 88 ? -10.018 2.791 7.269 1.00 97.25 88 TYR A O 1
ATOM 687 N N . ASN A 1 89 ? -11.774 2.562 5.864 1.00 97.62 89 ASN A N 1
ATOM 688 C CA . ASN A 1 89 ? -12.128 1.240 6.356 1.00 97.62 89 ASN A CA 1
ATOM 689 C C . ASN A 1 89 ? -11.253 0.187 5.663 1.00 97.62 89 ASN A C 1
ATOM 691 O O . ASN A 1 89 ? -10.912 0.356 4.492 1.00 97.62 89 ASN A O 1
ATOM 695 N N . PRO A 1 90 ? -10.893 -0.909 6.351 1.00 97.75 90 PRO A N 1
ATOM 696 C CA . PRO A 1 90 ? -10.078 -1.960 5.747 1.00 97.75 90 PRO A CA 1
ATOM 697 C C . PRO A 1 90 ? -10.717 -2.559 4.485 1.00 97.75 90 PRO A C 1
ATOM 699 O O . PRO A 1 90 ? -10.037 -2.756 3.484 1.00 97.75 90 PRO A O 1
ATOM 702 N N . GLU A 1 91 ? -12.031 -2.782 4.511 1.00 97.88 91 GLU A N 1
ATOM 703 C CA . GLU A 1 91 ? -12.807 -3.338 3.394 1.00 97.88 91 GLU A CA 1
ATOM 704 C C . GLU A 1 91 ? -12.748 -2.484 2.122 1.00 97.88 91 GLU A C 1
ATOM 706 O O . GLU A 1 91 ? -12.697 -3.028 1.023 1.00 97.88 91 GLU A O 1
ATOM 711 N N . ASP A 1 92 ? -12.640 -1.161 2.265 1.00 97.38 92 ASP A N 1
ATOM 712 C CA . ASP A 1 92 ? -12.545 -0.239 1.133 1.00 97.38 92 ASP A CA 1
ATOM 713 C C . ASP A 1 92 ? -11.192 -0.315 0.417 1.00 97.38 92 ASP A C 1
ATOM 715 O O . ASP A 1 92 ? -11.043 0.267 -0.659 1.00 97.38 92 ASP A O 1
ATOM 719 N N . LEU A 1 93 ? -10.184 -0.950 1.021 1.00 98.00 93 LEU A N 1
ATOM 720 C CA . LEU A 1 93 ? -8.833 -1.051 0.469 1.00 98.00 93 LEU A CA 1
ATOM 721 C C . LEU A 1 93 ? -8.609 -2.363 -0.280 1.00 98.00 93 LEU A C 1
ATOM 723 O O . LEU A 1 93 ? -7.770 -2.397 -1.174 1.00 98.00 93 LEU A O 1
ATOM 727 N N . ILE A 1 94 ? -9.344 -3.422 0.064 1.00 98.12 94 ILE A N 1
ATOM 728 C CA . ILE A 1 94 ? -9.173 -4.752 -0.529 1.00 98.12 94 ILE A CA 1
ATOM 729 C C . ILE A 1 94 ? -9.478 -4.692 -2.033 1.00 98.12 94 ILE A C 1
ATOM 731 O O . ILE A 1 94 ? -10.473 -4.114 -2.465 1.00 98.12 94 ILE A O 1
ATOM 735 N N . GLY A 1 95 ? -8.594 -5.278 -2.837 1.00 97.12 95 GLY A N 1
ATOM 736 C CA . GLY A 1 95 ? -8.664 -5.292 -4.297 1.00 97.12 95 GLY A CA 1
ATOM 737 C C . GLY A 1 95 ? -8.146 -4.023 -4.977 1.00 97.12 95 GLY A C 1
ATOM 738 O O . GLY A 1 95 ? -7.975 -4.035 -6.193 1.00 97.12 95 GLY A O 1
ATOM 739 N N . LYS A 1 96 ? -7.855 -2.948 -4.232 1.00 97.56 96 LYS A N 1
ATOM 740 C CA . LYS A 1 96 ? -7.333 -1.700 -4.803 1.00 97.56 96 LYS A CA 1
ATOM 741 C C . LYS A 1 96 ? -5.814 -1.703 -4.917 1.00 97.56 96 LYS A C 1
ATOM 743 O O . LYS A 1 96 ? -5.107 -2.383 -4.169 1.00 97.56 96 LYS A O 1
ATOM 748 N N . GLU A 1 97 ? -5.340 -0.891 -5.852 1.00 97.69 97 GLU A N 1
ATOM 749 C CA . GLU A 1 97 ? -3.933 -0.724 -6.189 1.00 97.69 97 GLU A CA 1
ATOM 750 C C . GLU A 1 97 ? -3.392 0.596 -5.652 1.00 97.69 97 GLU A C 1
ATOM 752 O O . GLU A 1 97 ? -3.994 1.658 -5.832 1.00 97.69 97 GLU A O 1
ATOM 757 N N . PHE A 1 98 ? -2.227 0.525 -5.012 1.00 98.25 98 PHE A N 1
ATOM 758 C CA . PHE A 1 98 ? -1.544 1.691 -4.464 1.00 98.25 98 PHE A CA 1
ATOM 759 C C . PHE A 1 98 ? -0.033 1.597 -4.711 1.00 98.25 98 PHE A C 1
ATOM 761 O O . PHE A 1 98 ? 0.509 0.499 -4.857 1.00 98.25 98 PHE A O 1
ATOM 768 N N . PRO A 1 99 ? 0.675 2.733 -4.745 1.00 98.00 99 PRO A N 1
ATOM 769 C CA . PRO A 1 99 ? 2.129 2.766 -4.767 1.00 98.00 99 PRO A CA 1
ATOM 770 C C . PRO A 1 99 ? 2.727 2.527 -3.374 1.00 98.00 99 PRO A C 1
ATOM 772 O O . PRO A 1 99 ? 2.340 3.163 -2.389 1.00 98.00 99 PRO A O 1
ATOM 775 N N . PHE A 1 100 ? 3.728 1.651 -3.308 1.00 97.94 100 PHE A N 1
ATOM 776 C CA . PHE A 1 100 ? 4.453 1.299 -2.091 1.00 97.94 100 PHE A CA 1
ATOM 777 C C . PHE A 1 100 ? 5.960 1.407 -2.290 1.00 97.94 100 PHE A C 1
ATOM 779 O O . PHE A 1 100 ? 6.480 0.988 -3.320 1.00 97.94 100 PHE A O 1
ATOM 786 N N . VAL A 1 101 ? 6.675 1.893 -1.277 1.00 97.25 101 VAL A N 1
ATOM 787 C CA . VAL A 1 101 ? 8.135 1.756 -1.196 1.00 97.25 101 VAL A CA 1
ATOM 788 C C . VAL A 1 101 ? 8.460 0.387 -0.610 1.00 97.25 101 VAL A C 1
ATOM 790 O O . VAL A 1 101 ? 7.983 0.064 0.482 1.00 97.25 101 VAL A O 1
ATOM 793 N N . VAL A 1 102 ? 9.255 -0.412 -1.323 1.00 95.75 102 VAL A N 1
ATOM 794 C CA . VAL A 1 102 ? 9.472 -1.838 -1.013 1.00 95.75 102 VAL A CA 1
ATOM 795 C C . VAL A 1 102 ? 10.912 -2.196 -0.637 1.00 95.75 102 VAL A C 1
ATOM 797 O O . VAL A 1 102 ? 11.171 -3.333 -0.258 1.00 95.75 102 VAL A O 1
ATOM 800 N N . ASN A 1 103 ? 11.862 -1.268 -0.695 1.00 94.62 103 ASN A N 1
ATOM 801 C CA . ASN A 1 103 ? 13.258 -1.529 -0.319 1.00 94.62 103 ASN A CA 1
ATOM 802 C C . ASN A 1 103 ? 13.705 -0.786 0.950 1.00 94.62 103 ASN A C 1
ATOM 804 O O . ASN A 1 103 ? 14.899 -0.611 1.183 1.00 94.62 103 ASN A O 1
ATOM 808 N N . LEU A 1 104 ? 12.752 -0.339 1.772 1.00 92.00 104 LEU A N 1
ATOM 809 C CA . LEU A 1 104 ? 13.058 0.213 3.088 1.00 92.00 104 LEU A CA 1
ATOM 810 C C . LEU A 1 104 ? 13.396 -0.910 4.068 1.00 92.00 104 LEU A C 1
ATOM 812 O O . LEU A 1 104 ? 12.808 -1.991 4.011 1.00 92.00 104 LEU A O 1
ATOM 816 N N . GLU A 1 105 ? 14.290 -0.617 5.010 1.00 92.69 105 GLU A N 1
ATOM 817 C CA . GLU A 1 105 ? 14.535 -1.501 6.146 1.00 92.69 105 GLU A CA 1
ATOM 818 C C . GLU A 1 105 ? 13.223 -1.748 6.906 1.00 92.69 105 GLU A C 1
ATOM 820 O O . GLU A 1 105 ? 12.513 -0.780 7.226 1.00 92.69 105 GLU A O 1
ATOM 825 N N . PRO A 1 106 ? 12.884 -3.016 7.204 1.00 95.50 106 PRO A N 1
ATOM 826 C CA . PRO A 1 106 ? 11.678 -3.324 7.944 1.00 95.50 106 PRO A CA 1
ATOM 827 C C . PRO A 1 106 ? 11.635 -2.608 9.292 1.00 95.50 106 PRO A C 1
ATOM 829 O O . PRO A 1 106 ? 12.638 -2.480 9.996 1.00 95.50 106 PRO A O 1
ATOM 832 N N . ARG A 1 107 ? 10.446 -2.137 9.671 1.00 95.50 107 ARG A N 1
ATOM 833 C CA . ARG A 1 107 ? 10.236 -1.432 10.941 1.00 95.50 107 ARG A CA 1
ATOM 834 C C . ARG A 1 107 ? 9.237 -2.173 11.804 1.00 95.50 107 ARG A C 1
ATOM 836 O O . ARG A 1 107 ? 8.118 -2.432 11.372 1.00 95.50 107 ARG A O 1
ATOM 843 N N . ILE A 1 108 ? 9.622 -2.450 13.047 1.00 94.25 108 ILE A N 1
ATOM 844 C CA . ILE A 1 108 ? 8.722 -3.041 14.037 1.00 94.25 108 ILE A CA 1
ATOM 845 C C . ILE A 1 108 ? 7.857 -1.936 14.644 1.00 94.25 108 ILE A C 1
ATOM 847 O O . ILE A 1 108 ? 8.359 -0.980 15.236 1.00 94.25 108 ILE A O 1
ATOM 851 N N . ILE A 1 109 ? 6.542 -2.084 14.525 1.00 91.88 109 ILE A N 1
ATOM 852 C CA . ILE A 1 109 ? 5.541 -1.184 15.090 1.00 91.88 109 ILE A CA 1
ATOM 853 C C . ILE A 1 109 ? 4.576 -2.048 15.893 1.00 91.88 109 ILE A C 1
ATOM 855 O O . ILE A 1 109 ? 3.890 -2.901 15.339 1.00 91.88 109 ILE A O 1
ATOM 859 N N . ARG A 1 110 ? 4.518 -1.834 17.214 1.00 89.50 110 ARG A N 1
ATOM 860 C CA . ARG A 1 110 ? 3.614 -2.577 18.118 1.00 89.50 110 ARG A CA 1
ATOM 861 C C . ARG A 1 110 ? 3.793 -4.107 18.034 1.00 89.50 110 ARG A C 1
ATOM 863 O O . ARG A 1 110 ? 2.828 -4.848 18.146 1.00 89.50 110 ARG A O 1
ATOM 870 N N . GLY A 1 111 ? 5.026 -4.574 17.824 1.00 92.31 111 GLY A N 1
ATOM 871 C CA . GLY A 1 111 ? 5.345 -6.003 17.700 1.00 92.31 111 GLY A CA 1
ATOM 872 C C . GLY A 1 111 ? 5.071 -6.610 16.320 1.00 92.31 111 GLY A C 1
ATOM 873 O O . GLY A 1 111 ? 5.377 -7.778 16.110 1.00 92.31 111 GLY A O 1
ATOM 874 N N . LEU A 1 112 ? 4.548 -5.830 15.372 1.00 93.12 112 LEU A N 1
ATOM 875 C CA . LEU A 1 112 ? 4.349 -6.241 13.985 1.00 93.12 112 LEU A CA 1
ATOM 876 C C . LEU A 1 112 ? 5.415 -5.607 13.088 1.00 93.12 112 LEU A C 1
ATOM 878 O O . LEU A 1 112 ? 5.748 -4.434 13.236 1.00 93.12 112 LEU A O 1
ATOM 882 N N . GLU A 1 113 ? 5.937 -6.369 12.136 1.00 95.31 113 GLU A N 1
ATOM 883 C CA . GLU A 1 113 ? 6.933 -5.897 11.174 1.00 95.31 113 GLU A CA 1
ATOM 884 C C . GLU A 1 113 ? 6.261 -5.268 9.943 1.00 95.31 113 GLU A C 1
ATOM 886 O O . GLU A 1 113 ? 5.428 -5.896 9.293 1.00 95.31 113 GLU A O 1
ATOM 891 N N . SER A 1 114 ? 6.609 -4.027 9.604 1.00 97.00 114 SER A N 1
ATOM 892 C CA . SER A 1 114 ? 6.218 -3.395 8.340 1.00 97.00 114 SER A CA 1
ATOM 893 C C . SER A 1 114 ? 7.362 -3.495 7.340 1.00 97.00 114 SER A C 1
ATOM 895 O O . SER A 1 114 ? 8.440 -2.959 7.595 1.00 97.00 114 SER A O 1
ATOM 897 N N . GLN A 1 115 ? 7.113 -4.123 6.193 1.00 96.69 115 GLN A N 1
ATOM 898 C CA . GLN A 1 115 ? 8.099 -4.401 5.135 1.00 96.69 115 GLN A CA 1
ATOM 899 C C . GLN A 1 115 ? 7.986 -3.436 3.945 1.00 96.69 115 GLN A C 1
ATOM 901 O O . GLN A 1 115 ? 8.349 -3.755 2.809 1.00 96.69 115 GLN A O 1
ATOM 906 N N . GLY A 1 116 ? 7.419 -2.261 4.201 1.00 95.88 116 GLY A N 1
ATOM 907 C CA . GLY A 1 116 ? 7.219 -1.226 3.205 1.00 95.88 116 GLY A CA 1
ATOM 908 C C . GLY A 1 116 ? 6.420 -0.053 3.748 1.00 95.88 116 GLY A C 1
ATOM 909 O O . GLY A 1 116 ? 6.104 0.022 4.941 1.00 95.88 116 GLY A O 1
ATOM 910 N N . MET A 1 117 ? 6.101 0.869 2.847 1.00 96.69 117 MET A N 1
ATOM 911 C CA . MET A 1 117 ? 5.335 2.074 3.143 1.00 96.69 117 MET A CA 1
ATOM 912 C C . MET A 1 117 ? 4.432 2.417 1.964 1.00 96.69 117 MET A C 1
ATOM 914 O O . MET A 1 117 ? 4.918 2.545 0.846 1.00 96.69 117 MET A O 1
ATOM 918 N N . ILE A 1 118 ? 3.136 2.592 2.216 1.00 97.44 118 ILE A N 1
ATOM 919 C CA . ILE A 1 118 ? 2.195 3.117 1.220 1.00 97.44 118 ILE A CA 1
ATOM 920 C C . ILE A 1 118 ? 2.420 4.619 1.026 1.00 97.44 118 ILE A C 1
ATOM 922 O O . ILE A 1 118 ? 2.603 5.343 2.009 1.00 97.44 118 ILE A O 1
ATOM 926 N N . LEU A 1 119 ? 2.400 5.101 -0.218 1.00 97.44 119 LEU A N 1
ATOM 927 C CA . LEU A 1 119 ? 2.484 6.536 -0.485 1.00 97.44 119 LEU A CA 1
ATOM 928 C C . LEU A 1 119 ? 1.097 7.178 -0.415 1.00 97.44 119 LEU A C 1
ATOM 930 O O . LEU A 1 119 ? 0.123 6.698 -0.996 1.00 97.44 119 LEU A O 1
ATOM 934 N N . ALA A 1 120 ? 1.030 8.300 0.291 1.00 97.12 120 ALA A N 1
ATOM 935 C CA . ALA A 1 120 ? -0.176 9.086 0.470 1.00 97.12 120 ALA A CA 1
ATOM 936 C C . ALA A 1 120 ? 0.181 10.571 0.540 1.00 97.12 120 ALA A C 1
ATOM 938 O O . ALA A 1 120 ? 1.255 10.945 1.016 1.00 97.12 120 ALA A O 1
ATOM 939 N N . VAL A 1 121 ? -0.744 11.421 0.112 1.00 97.62 121 VAL A N 1
ATOM 940 C CA . VAL A 1 121 ? -0.685 12.858 0.374 1.00 97.62 121 VAL A CA 1
ATOM 941 C C . VAL A 1 121 ? -1.163 13.100 1.802 1.00 97.62 121 VAL A C 1
ATOM 943 O O . VAL A 1 121 ? -2.167 12.533 2.228 1.00 97.62 121 VAL A O 1
ATOM 946 N N . ASN A 1 122 ? -0.448 13.941 2.547 1.00 94.31 122 ASN A N 1
ATOM 947 C CA . ASN A 1 122 ? -0.915 14.451 3.831 1.00 94.31 122 ASN A CA 1
ATOM 948 C C . ASN A 1 122 ? -1.431 15.877 3.633 1.00 94.31 122 ASN A C 1
ATOM 950 O O . ASN A 1 122 ? -0.644 16.795 3.404 1.00 94.31 122 ASN A O 1
ATOM 954 N N . GLU A 1 123 ? -2.744 16.052 3.718 1.00 94.62 123 GLU A N 1
ATOM 955 C CA . GLU A 1 123 ? -3.411 17.341 3.557 1.00 94.62 123 GLU A CA 1
ATOM 956 C C . GLU A 1 123 ? -4.230 17.640 4.815 1.00 94.62 123 GLU A C 1
ATOM 958 O O . GLU A 1 123 ? -5.172 16.921 5.144 1.00 94.62 123 GLU A O 1
ATOM 963 N N . GLY A 1 124 ? -3.850 18.673 5.573 1.00 90.06 124 GLY A N 1
ATOM 964 C CA . GLY A 1 124 ? -4.592 19.069 6.777 1.00 90.06 124 GLY A CA 1
ATOM 965 C C . GLY A 1 124 ? -4.702 17.966 7.839 1.00 90.06 124 GLY A C 1
ATOM 966 O O . GLY A 1 124 ? -5.676 17.921 8.584 1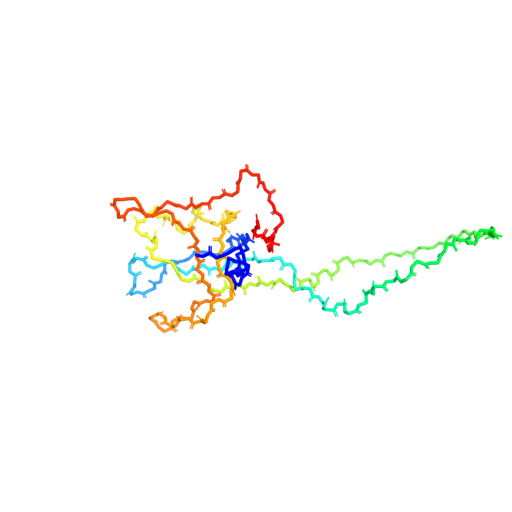.00 90.06 124 GLY A O 1
ATOM 967 N N . GLY A 1 125 ? -3.734 17.045 7.889 1.00 88.88 125 GLY A N 1
ATOM 968 C CA . GLY A 1 125 ? -3.756 15.893 8.788 1.00 88.88 125 GLY A CA 1
ATOM 969 C C . GLY A 1 125 ? -4.554 14.699 8.265 1.00 88.88 125 GLY A C 1
ATOM 970 O O . GLY A 1 125 ? -4.548 13.669 8.933 1.00 88.88 125 GLY A O 1
ATOM 971 N N . LYS A 1 126 ? -5.196 14.799 7.094 1.00 92.44 126 LYS A N 1
ATOM 972 C CA . LYS A 1 126 ? -5.869 13.696 6.400 1.00 92.44 126 LYS A CA 1
ATOM 973 C C . LYS A 1 126 ? -4.904 13.009 5.436 1.00 92.44 126 LYS A C 1
ATOM 975 O O . LYS A 1 126 ? -4.227 13.667 4.651 1.00 92.44 126 LYS A O 1
ATOM 980 N N . ALA A 1 127 ? -4.877 11.679 5.470 1.00 95.75 127 ALA A N 1
ATOM 981 C CA . ALA A 1 127 ? -4.191 10.897 4.448 1.00 95.75 127 ALA A CA 1
ATOM 982 C C . ALA A 1 127 ? -5.093 10.747 3.215 1.00 95.75 127 ALA A C 1
ATOM 984 O O . ALA A 1 127 ? -6.247 10.336 3.348 1.00 95.75 127 ALA A O 1
ATOM 985 N N . VAL A 1 128 ? -4.562 11.050 2.032 1.00 97.56 128 VAL A N 1
ATOM 986 C CA . VAL A 1 128 ? -5.207 10.820 0.734 1.00 97.56 128 VAL A CA 1
ATOM 987 C C . VAL A 1 128 ? -4.346 9.843 -0.061 1.00 97.56 128 VAL A C 1
ATOM 989 O O . VAL A 1 128 ? -3.209 10.154 -0.416 1.00 97.56 128 VAL A O 1
ATOM 992 N N . LEU A 1 129 ? -4.866 8.640 -0.297 1.00 97.50 129 LEU A N 1
ATOM 993 C CA . LEU A 1 129 ? -4.147 7.586 -1.012 1.00 97.50 129 LEU A CA 1
ATOM 994 C C . LEU A 1 129 ? -3.991 7.908 -2.503 1.00 97.50 129 LEU A C 1
ATOM 996 O O . LEU A 1 129 ? -4.911 8.419 -3.140 1.00 97.50 129 LEU A O 1
ATOM 1000 N N . LEU A 1 130 ? -2.822 7.571 -3.046 1.00 97.38 130 LEU A N 1
ATOM 1001 C CA . LEU A 1 130 ? -2.519 7.664 -4.473 1.00 97.38 130 LEU A CA 1
ATOM 1002 C C . LEU A 1 130 ? -2.923 6.365 -5.173 1.00 97.38 130 LEU A C 1
ATOM 1004 O O . LEU A 1 130 ? -2.654 5.295 -4.648 1.00 97.38 130 LEU A O 1
ATOM 1008 N N . SER A 1 131 ? -3.510 6.439 -6.362 1.00 95.75 131 SER A N 1
ATOM 1009 C CA . SER A 1 131 ? -3.856 5.259 -7.170 1.00 95.75 131 SER A CA 1
ATOM 1010 C C . SER A 1 131 ? -3.470 5.493 -8.630 1.00 95.75 131 SER A C 1
ATOM 1012 O O . SER A 1 131 ? -3.424 6.653 -9.056 1.00 95.75 131 SER A O 1
ATOM 1014 N N . PRO A 1 132 ? -3.134 4.435 -9.388 1.00 96.38 132 PRO A N 1
ATOM 1015 C CA . PRO A 1 132 ? -2.912 4.569 -10.819 1.00 96.38 132 PRO A CA 1
ATOM 1016 C C . PRO A 1 132 ? -4.230 4.939 -11.523 1.00 96.38 132 PRO A C 1
ATOM 1018 O O . PRO A 1 132 ? -5.311 4.555 -11.089 1.00 96.38 132 PRO A O 1
ATOM 1021 N N . GLU A 1 133 ? -4.151 5.699 -12.619 1.00 96.88 133 GLU A N 1
ATOM 1022 C CA . GLU A 1 133 ? -5.335 6.097 -13.407 1.00 96.88 133 GLU A CA 1
ATOM 1023 C C . GLU A 1 133 ? -5.996 4.899 -14.115 1.00 96.88 133 GLU A C 1
ATOM 1025 O O . GLU A 1 133 ? -7.178 4.931 -14.453 1.00 96.88 133 GLU A O 1
ATOM 1030 N N . LYS A 1 134 ? -5.220 3.841 -14.358 1.00 94.94 134 LYS A N 1
ATOM 1031 C CA . LYS A 1 134 ? -5.629 2.609 -15.036 1.00 94.94 134 LYS A CA 1
ATOM 1032 C C . LYS A 1 134 ? -5.103 1.417 -14.253 1.00 94.94 134 LYS A C 1
ATOM 1034 O O . LYS A 1 134 ? -4.088 1.551 -13.573 1.00 94.94 134 LYS A O 1
ATOM 1039 N N . ASP A 1 135 ? -5.740 0.268 -14.429 1.00 92.06 135 ASP A N 1
ATOM 1040 C CA . ASP A 1 135 ? -5.238 -0.991 -13.885 1.00 92.06 135 ASP A CA 1
ATOM 1041 C C . ASP A 1 135 ? -3.843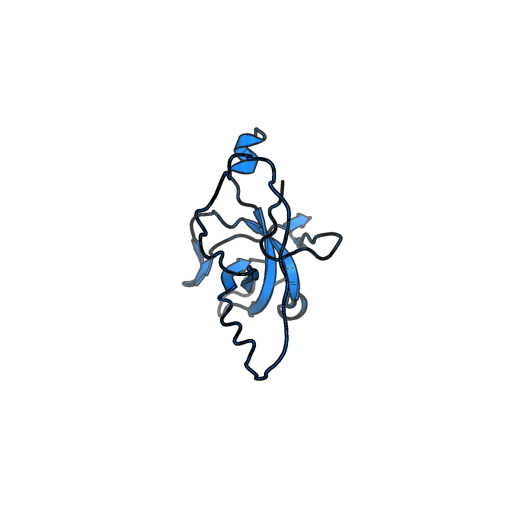 -1.288 -14.442 1.00 92.06 135 ASP A C 1
ATOM 1043 O O . ASP A 1 135 ? -3.580 -1.135 -15.644 1.00 92.06 135 ASP A O 1
ATOM 1047 N N . VAL A 1 136 ? -2.947 -1.722 -13.565 1.00 94.50 136 VAL A N 1
ATOM 1048 C CA . VAL A 1 136 ? -1.578 -2.097 -13.923 1.00 94.50 136 VAL A CA 1
ATOM 1049 C C . VAL A 1 136 ? -1.213 -3.431 -13.297 1.00 94.50 136 VAL A C 1
ATOM 1051 O O . VAL A 1 136 ? -1.832 -3.895 -12.346 1.00 94.50 136 VAL A O 1
ATOM 1054 N N . GLN A 1 137 ? -0.176 -4.066 -13.833 1.00 93.25 137 GLN A N 1
ATOM 1055 C CA . GLN A 1 137 ? 0.301 -5.327 -13.287 1.00 93.25 137 GLN A CA 1
ATOM 1056 C C . GLN A 1 137 ? 0.873 -5.124 -11.877 1.00 93.25 137 GLN A C 1
ATOM 1058 O O . GLN A 1 137 ? 1.646 -4.186 -11.638 1.00 93.25 137 GLN A O 1
ATOM 1063 N N . GLU A 1 138 ? 0.557 -6.033 -10.959 1.00 95.81 138 GLU A N 1
ATOM 1064 C CA . GLU A 1 138 ? 1.134 -6.042 -9.621 1.00 95.81 138 GLU A CA 1
ATOM 1065 C C . GLU A 1 138 ? 2.668 -6.127 -9.694 1.00 95.81 138 GLU A C 1
ATOM 1067 O O . GLU A 1 138 ? 3.245 -6.868 -10.492 1.00 95.81 138 GLU A O 1
ATOM 1072 N N . GLY A 1 139 ? 3.345 -5.324 -8.875 1.00 94.50 139 GLY A N 1
ATOM 1073 C CA . GLY A 1 139 ? 4.802 -5.213 -8.869 1.00 94.50 139 GLY A CA 1
ATOM 1074 C C . GLY A 1 139 ? 5.386 -4.264 -9.920 1.00 94.50 139 GLY A C 1
ATOM 1075 O O . GLY A 1 139 ? 6.608 -4.094 -9.933 1.00 94.50 139 GLY A O 1
ATOM 1076 N N . SER A 1 140 ? 4.564 -3.622 -10.761 1.00 96.12 140 SER A N 1
ATOM 1077 C CA . SER A 1 140 ? 5.025 -2.615 -11.731 1.00 96.12 140 SER A CA 1
ATOM 1078 C C . SER A 1 140 ? 5.818 -1.502 -11.046 1.00 96.12 140 SER A C 1
ATOM 1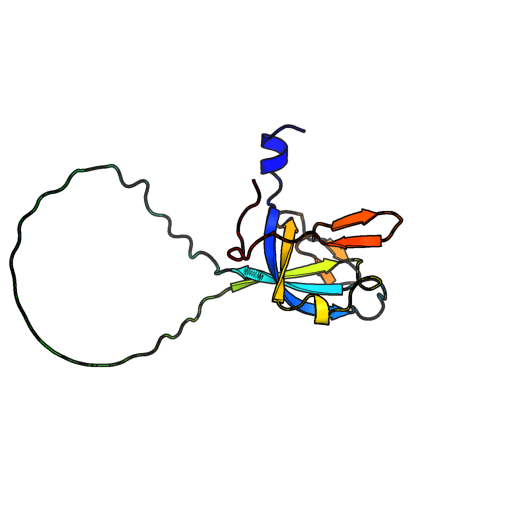080 O O . SER A 1 140 ? 5.369 -0.938 -10.046 1.00 96.12 140 SER A O 1
ATOM 1082 N N . ALA A 1 141 ? 6.999 -1.189 -11.583 1.00 94.12 141 ALA A N 1
ATOM 1083 C CA . ALA A 1 141 ? 7.871 -0.142 -11.060 1.00 94.12 141 ALA A CA 1
ATOM 1084 C C . ALA A 1 141 ? 7.376 1.257 -11.454 1.00 94.12 141 ALA A C 1
ATOM 1086 O O . ALA A 1 141 ? 6.856 1.453 -12.552 1.00 94.12 141 ALA A O 1
ATOM 1087 N N . ILE A 1 142 ? 7.584 2.229 -10.567 1.00 92.19 142 ILE A N 1
ATOM 1088 C CA . ILE A 1 142 ? 7.337 3.652 -10.830 1.00 92.19 142 ILE A CA 1
ATOM 1089 C C . ILE A 1 142 ? 8.659 4.304 -11.236 1.00 92.19 142 ILE A C 1
ATOM 1091 O O . ILE A 1 142 ? 9.675 4.092 -10.571 1.00 92.19 142 ILE A O 1
ATOM 1095 N N . GLY A 1 143 ? 8.654 5.081 -12.319 1.00 79.50 143 GLY A N 1
ATOM 1096 C CA . GLY A 1 143 ? 9.860 5.653 -12.923 1.00 79.50 143 GLY A CA 1
ATOM 1097 C C . GLY A 1 143 ? 9.610 6.960 -13.646 1.00 79.50 143 GLY A C 1
ATOM 1098 O O . GLY A 1 143 ? 8.437 7.230 -13.986 1.00 79.50 143 GLY A O 1
#

Secondary structure (DSSP, 8-state):
--HHHHHTS-EEEEEEEEEEEPTT-TT-EEEEEEEEE-------------------------------------EEEEEEEES-TTT--GGGTTT-EEEEE-SSPPEEETTEEE--EE-EEEETTEEEE---SS---TTPBP-